Protein AF-0000000087582278 (afdb_homodimer)

Secondary structure (DSSP, 8-state):
--PPP-SHHHHHHHHHTT-SEEEEEHHHHGGGHHHHHHHHHHTT-EEEEEESSHHHHHHHHHTT-SEEEEE-S-----/--PPP-SHHHHHHHHHTT-SEEEEEHHHHGGGHHHHHHHHHHTT-EEEEEESSHHHHHHHHHTT-SEEEEE-S-----

pLDDT: mean 92.31, std 15.91, range [27.02, 98.81]

Foldseek 3Di:
DPDADADLVVLVVCVVVPAQADEHECVRNPPCVLVSCVSNVVSRHQYEYEDADPVSVVVCVVSVRPHYHHDVDPPPDD/DPDADADLVVLVVCVVVPAQADEHECVRNPPCVLVSCVSNVVSRHQYEYEDADPVSVVVCVVSVRPHYHHDVDPPPDD

Sequence (156 aa):
MKDVIVDEIQLGLAKDAGADGVLLMAGVLGPALENFMNLATIIGLEVIVECHTYNEIKVALEGLAQNIMVSNRDRVTGMKDVIVDEIQLGLAKDAGADGVLLMAGVLGPALENFMNLATIIGLEVIVECHTYNEIKVALEGLAQNIMVSNRDRVTG

Structure (mmCIF, N/CA/C/O backbone):
data_AF-0000000087582278-model_v1
#
loop_
_entity.id
_entity.type
_entity.pdbx_description
1 polymer 'indole-3-glycerol-phosphate synthase'
#
loop_
_atom_site.group_PDB
_atom_site.id
_atom_site.type_symbol
_atom_site.label_atom_id
_atom_site.label_alt_id
_atom_site.label_comp_id
_atom_site.label_asym_id
_atom_site.label_entity_id
_atom_site.label_seq_id
_atom_site.pdbx_PDB_ins_code
_atom_site.Cartn_x
_atom_site.Cartn_y
_atom_site.Cartn_z
_atom_site.occupancy
_atom_site.B_iso_or_equiv
_atom_site.auth_seq_id
_atom_site.auth_comp_id
_atom_site.auth_asym_id
_atom_site.auth_atom_id
_atom_site.pdbx_PDB_model_num
ATOM 1 N N . MET A 1 1 ? 11.758 9.117 -9.195 1 33.94 1 MET A N 1
ATOM 2 C CA . MET A 1 1 ? 11.891 9.867 -7.949 1 33.94 1 MET A CA 1
ATOM 3 C C . MET A 1 1 ? 10.539 10.016 -7.262 1 33.94 1 MET A C 1
ATOM 5 O O . MET A 1 1 ? 9.648 10.703 -7.773 1 33.94 1 MET A O 1
ATOM 9 N N . LYS A 1 2 ? 10.023 9.008 -6.68 1 56.78 2 LYS A N 1
ATOM 10 C CA . LYS A 1 2 ? 8.742 9.227 -6.008 1 56.78 2 LYS A CA 1
ATOM 11 C C . LYS A 1 2 ? 8.859 10.297 -4.93 1 56.78 2 LYS A C 1
ATOM 13 O O . LYS A 1 2 ? 9.734 10.219 -4.066 1 56.78 2 LYS A O 1
ATOM 18 N N . ASP A 1 3 ? 8.273 11.445 -5.215 1 86.88 3 ASP A N 1
ATOM 19 C CA . ASP A 1 3 ? 8.367 12.562 -4.281 1 86.88 3 ASP A CA 1
ATOM 20 C C . ASP A 1 3 ? 7.637 12.258 -2.979 1 86.88 3 ASP A C 1
ATOM 22 O O . ASP A 1 3 ? 6.484 11.812 -2.996 1 86.88 3 ASP A O 1
ATOM 26 N N . VAL A 1 4 ? 8.422 12.422 -1.953 1 96.62 4 VAL A N 1
ATOM 27 C CA . VAL A 1 4 ? 7.902 12.234 -0.603 1 96.62 4 VAL A CA 1
ATOM 28 C C . VAL A 1 4 ? 7.094 13.461 -0.185 1 96.62 4 VAL A C 1
ATOM 30 O O . VAL A 1 4 ? 7.516 14.602 -0.413 1 96.62 4 VAL A O 1
ATOM 33 N N . ILE A 1 5 ? 5.918 13.32 0.364 1 98.19 5 ILE A N 1
ATOM 34 C CA . ILE A 1 5 ? 5.055 1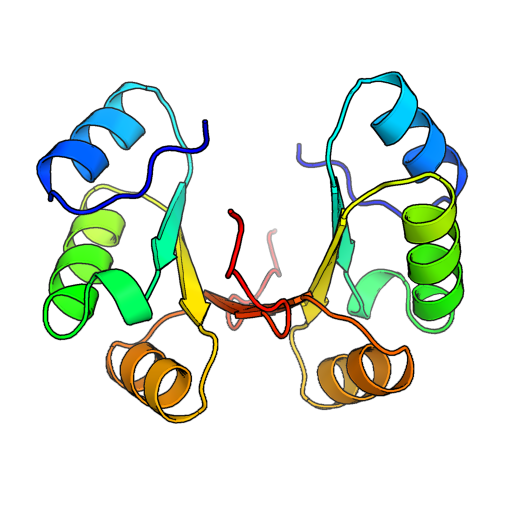4.406 0.817 1 98.19 5 ILE A CA 1
ATOM 35 C C . ILE A 1 5 ? 5.477 14.852 2.215 1 98.19 5 ILE A C 1
ATOM 37 O O . ILE A 1 5 ? 5.453 14.062 3.16 1 98.19 5 ILE A O 1
ATOM 41 N N . VAL A 1 6 ? 5.914 16.141 2.285 1 98.19 6 VAL A N 1
ATOM 42 C CA . VAL A 1 6 ? 6.348 16.656 3.58 1 98.19 6 VAL A CA 1
ATOM 43 C C . VAL A 1 6 ? 5.727 18.031 3.824 1 98.19 6 VAL A C 1
ATOM 45 O O . VAL A 1 6 ? 5.859 18.594 4.914 1 98.19 6 VAL A O 1
ATOM 48 N N . ASP A 1 7 ? 5.086 18.562 2.773 1 98.12 7 ASP A N 1
ATOM 49 C CA . ASP A 1 7 ? 4.391 19.844 2.842 1 98.12 7 ASP A CA 1
ATOM 50 C C . ASP A 1 7 ? 2.934 19.688 2.412 1 98.12 7 ASP A C 1
ATOM 52 O O . ASP A 1 7 ? 2.637 19.047 1.408 1 98.12 7 ASP A O 1
ATOM 56 N N . GLU A 1 8 ? 2.088 20.359 3.119 1 98.19 8 GLU A N 1
ATOM 57 C CA . GLU A 1 8 ? 0.661 20.25 2.832 1 98.19 8 GLU A CA 1
ATOM 58 C C . GLU A 1 8 ? 0.352 20.688 1.404 1 98.19 8 GLU A C 1
ATOM 60 O O . GLU A 1 8 ? -0.6 20.203 0.791 1 98.19 8 GLU A O 1
ATOM 65 N N . ILE A 1 9 ? 1.137 21.562 0.882 1 98.12 9 ILE A N 1
ATOM 66 C CA . ILE A 1 9 ? 0.894 22.062 -0.466 1 98.12 9 ILE A CA 1
ATOM 67 C C . ILE A 1 9 ? 0.983 20.922 -1.469 1 98.12 9 ILE A C 1
ATOM 69 O O . ILE A 1 9 ? 0.308 20.922 -2.5 1 98.12 9 ILE A O 1
ATOM 73 N N . GLN A 1 10 ? 1.809 19.922 -1.103 1 98.56 10 GLN A N 1
ATOM 74 C CA . GLN A 1 10 ? 1.983 18.781 -1.979 1 98.56 10 GLN A CA 1
ATOM 75 C C . GLN A 1 10 ? 0.688 17.984 -2.107 1 98.56 10 GLN A C 1
ATOM 77 O O . GLN A 1 10 ? 0.445 17.344 -3.131 1 98.56 10 GLN A O 1
ATOM 82 N N . LEU A 1 11 ? -0.153 18.016 -1.146 1 98.62 11 LEU A N 1
ATOM 83 C CA . LEU A 1 11 ? -1.463 17.375 -1.236 1 98.62 11 LEU A CA 1
ATOM 84 C C . LEU A 1 11 ? -2.326 18.062 -2.293 1 98.62 11 LEU A C 1
ATOM 86 O O . LEU A 1 11 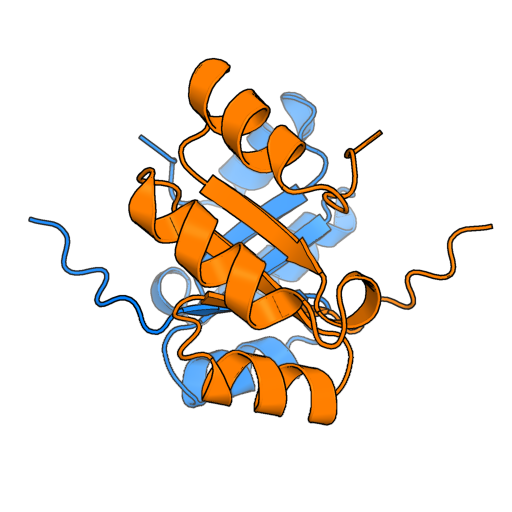? -2.949 17.391 -3.119 1 98.62 11 LEU A O 1
ATOM 90 N N . GLY A 1 12 ? -2.303 19.359 -2.182 1 98.19 12 GLY A N 1
ATOM 91 C CA . GLY A 1 12 ? -3.043 20.125 -3.182 1 98.19 12 GLY A CA 1
ATOM 92 C C . GLY A 1 12 ? -2.553 19.875 -4.594 1 98.19 12 GLY A C 1
ATOM 93 O O . GLY A 1 12 ? -3.354 19.734 -5.52 1 98.19 12 GLY A O 1
ATOM 94 N N . LEU A 1 13 ? -1.266 19.828 -4.746 1 98.25 13 LEU A N 1
ATOM 95 C CA . LEU A 1 13 ? -0.646 19.594 -6.047 1 98.25 13 LEU A CA 1
ATOM 96 C C . LEU A 1 13 ? -1.034 18.219 -6.582 1 98.25 13 LEU A C 1
ATOM 98 O O . LEU A 1 13 ? -1.327 18.062 -7.773 1 98.25 13 LEU A O 1
ATOM 102 N N . ALA A 1 14 ? -1.033 17.266 -5.711 1 97.75 14 ALA A N 1
ATOM 103 C CA . ALA A 1 14 ? -1.443 15.914 -6.105 1 97.75 14 ALA A CA 1
ATOM 104 C C . ALA A 1 14 ? -2.883 15.906 -6.609 1 97.75 14 ALA A C 1
ATOM 106 O O . ALA A 1 14 ? -3.18 15.312 -7.652 1 97.75 14 ALA A O 1
ATOM 107 N N . LYS A 1 15 ? -3.74 16.547 -5.91 1 97.94 15 LYS A N 1
ATOM 108 C CA . LYS A 1 15 ? -5.145 16.625 -6.293 1 97.94 15 LYS A CA 1
ATOM 109 C C . LYS A 1 15 ? -5.309 17.328 -7.641 1 97.94 15 LYS A C 1
ATOM 111 O O . LYS A 1 15 ? -6.012 16.828 -8.523 1 97.94 15 LYS A O 1
ATOM 116 N N . ASP A 1 16 ? -4.641 18.422 -7.789 1 97.88 16 ASP A N 1
ATOM 117 C CA . ASP A 1 16 ? -4.715 19.188 -9.023 1 97.88 16 ASP A CA 1
ATOM 118 C C . ASP A 1 16 ? -4.211 18.375 -10.219 1 97.88 16 ASP A C 1
ATOM 120 O O . ASP A 1 16 ? -4.688 18.547 -11.336 1 97.88 16 ASP A O 1
ATOM 124 N N . ALA A 1 17 ? -3.295 17.516 -9.969 1 97.5 17 ALA A N 1
ATOM 125 C CA . ALA A 1 17 ? -2.707 16.656 -11 1 97.5 17 ALA A CA 1
ATOM 126 C C . ALA A 1 17 ? -3.625 15.492 -11.328 1 97.5 17 ALA A C 1
ATOM 128 O O . ALA A 1 17 ? -3.332 14.695 -12.234 1 97.5 17 ALA A O 1
ATOM 129 N N . GLY A 1 18 ? -4.684 15.289 -10.523 1 97.69 18 GLY A N 1
ATOM 130 C CA . GLY A 1 18 ? -5.668 14.266 -10.828 1 97.69 18 GLY A CA 1
ATOM 131 C C . GLY A 1 18 ? -5.465 12.984 -10.047 1 97.69 18 GLY A C 1
ATOM 132 O O . GLY A 1 18 ? -6.062 11.953 -10.367 1 97.69 18 GLY A O 1
ATOM 133 N N . ALA A 1 19 ? -4.578 13.062 -9.086 1 96.62 19 ALA A N 1
ATOM 134 C CA . ALA A 1 19 ? -4.359 11.859 -8.281 1 96.62 19 ALA A CA 1
ATOM 135 C C . ALA A 1 19 ? -5.629 11.469 -7.531 1 96.62 19 ALA A C 1
ATOM 137 O O . ALA A 1 19 ? -6.359 12.328 -7.035 1 96.62 19 ALA A O 1
ATOM 138 N N . ASP A 1 20 ? -5.832 10.172 -7.426 1 95.44 20 ASP A N 1
ATOM 139 C CA . ASP A 1 20 ? -6.969 9.641 -6.68 1 95.44 20 ASP A CA 1
ATOM 140 C C . ASP A 1 20 ? -6.613 9.438 -5.207 1 95.44 20 ASP A C 1
ATOM 142 O O . ASP A 1 20 ? -7.504 9.336 -4.359 1 95.44 20 ASP A O 1
ATOM 146 N N . GLY A 1 21 ? -5.262 9.391 -4.906 1 97.06 21 GLY A N 1
ATOM 147 C CA . GLY A 1 21 ? -4.801 9.148 -3.551 1 97.06 21 GLY A CA 1
ATOM 148 C C . GLY A 1 21 ? -3.344 9.523 -3.344 1 97.06 21 GLY A C 1
ATOM 149 O O . GLY A 1 21 ? -2.66 9.93 -4.285 1 97.06 21 GLY A O 1
ATOM 150 N N . VAL A 1 22 ? -2.883 9.383 -2.092 1 97.88 22 VAL A N 1
ATOM 151 C CA . VAL A 1 22 ? -1.504 9.711 -1.739 1 97.88 22 VAL A CA 1
ATOM 152 C C . VAL A 1 22 ? -0.975 8.68 -0.738 1 97.88 22 VAL A C 1
ATOM 154 O O . VAL A 1 22 ? -1.748 8.078 0.005 1 97.88 22 VAL A O 1
ATOM 157 N N . LEU A 1 23 ? 0.357 8.562 -0.867 1 97.88 23 LEU A N 1
ATOM 158 C CA . LEU A 1 23 ? 1.094 7.816 0.148 1 97.88 23 LEU A CA 1
ATOM 159 C C . LEU A 1 23 ? 1.721 8.766 1.168 1 97.88 23 LEU A C 1
ATOM 161 O O . LEU A 1 23 ? 2.42 9.711 0.797 1 97.88 23 LEU A O 1
ATOM 165 N N . LEU A 1 24 ? 1.357 8.523 2.391 1 98.56 24 LEU A N 1
ATOM 166 C CA . LEU A 1 24 ? 1.986 9.258 3.482 1 98.56 24 LEU A CA 1
ATOM 167 C C . LEU A 1 24 ? 2.873 8.344 4.316 1 98.56 24 LEU A C 1
ATOM 169 O O . LEU A 1 24 ? 2.453 7.25 4.707 1 98.56 24 LEU A O 1
ATOM 173 N N . MET A 1 25 ? 4.023 8.805 4.574 1 98 25 MET A N 1
ATOM 174 C CA . MET A 1 25 ? 4.949 8.016 5.387 1 98 25 MET A CA 1
ATOM 175 C C . MET A 1 25 ? 4.93 8.484 6.84 1 98 25 MET A C 1
ATOM 177 O O . MET A 1 25 ? 5.352 9.602 7.141 1 98 25 MET A O 1
ATOM 181 N N . ALA A 1 26 ? 4.488 7.645 7.727 1 98.25 26 ALA A N 1
ATOM 182 C CA . ALA A 1 26 ? 4.34 7.98 9.141 1 98.25 26 ALA A CA 1
ATOM 183 C C . ALA A 1 26 ? 5.672 8.422 9.742 1 98.25 26 ALA A C 1
ATOM 185 O O . ALA A 1 26 ? 5.734 9.414 10.461 1 98.25 26 ALA A O 1
ATOM 186 N N . GLY A 1 27 ? 6.695 7.746 9.383 1 96.62 27 GLY A N 1
ATOM 187 C CA . GLY A 1 27 ? 8.008 8.023 9.953 1 96.62 27 GLY A CA 1
ATOM 188 C C . GLY A 1 27 ? 8.586 9.344 9.508 1 96.62 27 GLY A C 1
ATOM 189 O O . GLY A 1 27 ? 9.438 9.922 10.188 1 96.62 27 GLY A O 1
ATOM 190 N N . VAL A 1 28 ? 8.172 9.781 8.477 1 97.19 28 VAL A N 1
ATOM 191 C CA . VAL A 1 28 ? 8.648 11.039 7.918 1 97.19 28 VAL A CA 1
ATOM 192 C C . VAL A 1 28 ? 7.855 12.203 8.508 1 97.19 28 VAL A C 1
ATOM 194 O O . VAL A 1 28 ? 8.43 13.203 8.938 1 97.19 28 VAL A O 1
ATOM 197 N N . LEU A 1 29 ? 6.547 12.078 8.594 1 98.19 29 LEU A N 1
ATOM 198 C CA . LEU A 1 29 ? 5.672 13.172 8.992 1 98.19 29 LEU A CA 1
ATOM 199 C C . LEU A 1 29 ? 5.602 13.297 10.508 1 98.19 29 LEU A C 1
ATOM 201 O O . LEU A 1 29 ? 5.383 14.383 11.039 1 98.19 29 LEU A O 1
ATOM 205 N N . GLY A 1 30 ? 5.758 12.227 11.242 1 96.19 30 GLY A N 1
ATOM 206 C CA . GLY A 1 30 ? 5.703 12.266 12.695 1 96.19 30 GLY A CA 1
ATOM 207 C C . GLY A 1 30 ? 4.391 12.812 13.227 1 96.19 30 GLY A C 1
ATOM 208 O O . GLY A 1 30 ? 3.318 12.328 12.867 1 96.19 30 GLY A O 1
ATOM 209 N N . PRO A 1 31 ? 4.504 13.859 14.016 1 97.38 31 PRO A N 1
ATOM 210 C CA . PRO A 1 31 ? 3.312 14.422 14.656 1 97.38 31 PRO A CA 1
ATOM 211 C C . PRO A 1 31 ? 2.354 15.062 13.656 1 97.38 31 PRO A C 1
ATOM 213 O O . PRO A 1 31 ? 1.173 15.25 13.961 1 97.38 31 PRO A O 1
ATOM 216 N N . ALA A 1 32 ? 2.838 15.367 12.461 1 98.38 32 ALA A N 1
ATOM 217 C CA . ALA A 1 32 ? 2.016 16.047 11.461 1 98.38 32 ALA A CA 1
ATOM 218 C C . ALA A 1 32 ? 1.117 15.055 10.727 1 98.38 32 ALA A C 1
ATOM 220 O O . ALA A 1 32 ? 0.194 15.453 10.016 1 98.38 32 ALA A O 1
ATOM 221 N N . LEU A 1 33 ? 1.325 13.82 10.922 1 98.69 33 LEU A N 1
ATOM 222 C CA . LEU A 1 33 ? 0.663 12.781 10.141 1 98.69 33 LEU A CA 1
ATOM 223 C C . LEU A 1 33 ? -0.851 12.961 10.172 1 98.69 33 LEU A C 1
ATOM 225 O O . LEU A 1 33 ? -1.503 12.953 9.125 1 98.69 33 LEU A O 1
ATOM 229 N N . GLU A 1 34 ? -1.373 13.133 11.266 1 98.56 34 GLU A N 1
ATOM 230 C CA . GLU A 1 34 ? -2.822 13.242 11.406 1 98.56 34 GLU A CA 1
ATOM 231 C C . GLU A 1 34 ? -3.369 14.422 10.609 1 98.56 34 GLU A C 1
ATOM 233 O O . GLU A 1 34 ? -4.387 14.297 9.922 1 98.56 34 GLU A O 1
ATOM 238 N N . ASN A 1 35 ? -2.707 15.516 10.719 1 98.5 35 ASN A N 1
ATOM 239 C CA . ASN A 1 35 ? -3.121 16.688 9.961 1 98.5 35 ASN A CA 1
ATOM 240 C C . ASN A 1 35 ? -3.109 16.422 8.461 1 98.5 35 ASN A C 1
ATOM 242 O O . ASN A 1 35 ? -4.047 16.797 7.754 1 98.5 35 ASN A O 1
ATOM 246 N N . PHE A 1 36 ? -2.062 15.805 8.039 1 98.81 36 PHE A N 1
ATOM 247 C CA . PHE A 1 36 ? -1.946 15.492 6.617 1 98.81 36 PHE A CA 1
ATOM 248 C C . PHE A 1 36 ? -3.057 14.547 6.18 1 98.81 36 PHE A C 1
ATOM 250 O O . PHE A 1 36 ? -3.639 14.711 5.105 1 98.81 36 PHE A O 1
ATOM 257 N N . MET A 1 37 ? -3.32 13.539 6.961 1 98.75 37 MET A N 1
ATOM 258 C CA . MET A 1 37 ? -4.387 12.594 6.641 1 98.75 37 MET A CA 1
ATOM 259 C C . MET A 1 37 ? -5.727 13.305 6.52 1 98.75 37 MET A C 1
ATOM 261 O O . MET A 1 37 ? -6.473 13.078 5.562 1 98.75 37 MET A O 1
ATOM 265 N N . ASN A 1 38 ? -5.984 14.18 7.441 1 98.5 38 ASN A N 1
ATOM 266 C CA . ASN A 1 38 ? -7.242 14.922 7.453 1 98.5 38 ASN A CA 1
ATOM 267 C C . ASN A 1 38 ? -7.383 15.812 6.223 1 98.5 38 ASN A C 1
ATOM 269 O O . ASN A 1 38 ? -8.414 15.789 5.555 1 98.5 38 ASN A O 1
ATOM 273 N N . LEU A 1 39 ? -6.383 16.531 5.965 1 98.69 39 LEU A N 1
ATOM 274 C CA . LEU A 1 39 ? -6.402 17.438 4.824 1 98.69 39 LEU A CA 1
ATOM 275 C C . LEU A 1 39 ? -6.594 16.672 3.52 1 98.69 39 LEU A C 1
ATOM 277 O O . LEU A 1 39 ? -7.418 17.047 2.688 1 98.69 39 LEU A O 1
ATOM 281 N N . ALA A 1 40 ? -5.824 15.625 3.395 1 98.69 40 ALA A N 1
ATOM 282 C CA . ALA A 1 40 ? -5.93 14.812 2.186 1 98.69 40 ALA A CA 1
ATOM 283 C C . ALA A 1 40 ? -7.352 14.289 1.999 1 98.69 40 ALA A C 1
ATOM 285 O O . ALA A 1 40 ? -7.902 14.344 0.896 1 98.69 40 ALA A O 1
ATOM 286 N N . THR A 1 41 ? -7.902 13.836 3.037 1 97.88 41 THR A N 1
ATOM 287 C CA . THR A 1 41 ? -9.258 13.297 3.004 1 97.88 41 THR A CA 1
ATOM 288 C C . THR A 1 41 ? -10.266 14.383 2.643 1 97.88 41 THR A C 1
ATOM 290 O O . THR A 1 41 ? -11.156 14.156 1.821 1 97.88 41 THR A O 1
ATOM 293 N N . ILE A 1 42 ? -10.102 15.492 3.174 1 97.88 42 ILE A N 1
ATOM 294 C CA . ILE A 1 42 ? -11.016 16.609 2.977 1 97.88 42 ILE A CA 1
ATOM 295 C C . ILE A 1 42 ? -11.031 17.016 1.502 1 97.88 42 ILE A C 1
ATOM 297 O O . ILE A 1 42 ? -12.094 17.297 0.942 1 97.88 42 ILE A O 1
ATOM 301 N N . ILE A 1 43 ? -9.992 16.953 0.905 1 97.94 43 ILE A N 1
ATOM 302 C CA . ILE A 1 43 ? -9.945 17.438 -0.47 1 97.94 43 ILE A CA 1
ATOM 303 C C . ILE A 1 43 ? -10.203 16.297 -1.435 1 97.94 43 ILE A C 1
ATOM 305 O O . ILE A 1 43 ? -10.039 16.438 -2.648 1 97.94 43 ILE A O 1
ATOM 309 N N . GLY A 1 44 ? -10.398 15.047 -0.884 1 97.81 44 GLY A N 1
ATOM 310 C CA . GLY A 1 44 ? -10.922 13.953 -1.69 1 97.81 44 GLY A CA 1
ATOM 311 C C . GLY A 1 44 ? -9.859 12.969 -2.131 1 97.81 44 GLY A C 1
ATOM 312 O O . GLY A 1 44 ? -10.031 12.258 -3.125 1 97.81 44 GLY A O 1
ATOM 313 N N . LEU A 1 45 ? -8.758 12.938 -1.439 1 97.81 45 LEU A N 1
ATOM 314 C CA . LEU A 1 45 ? -7.703 11.977 -1.746 1 97.81 45 LEU A CA 1
ATOM 315 C C . LEU A 1 45 ? -7.812 10.742 -0.854 1 97.81 45 LEU A C 1
ATOM 317 O O . LEU A 1 45 ? -8.008 10.867 0.357 1 97.81 45 LEU A O 1
ATOM 321 N N . GLU A 1 46 ? -7.688 9.594 -1.51 1 96.69 46 GLU A N 1
ATOM 322 C CA . GLU A 1 46 ? -7.492 8.391 -0.714 1 96.69 46 GLU A CA 1
ATOM 323 C C . GLU A 1 46 ? -6.117 8.375 -0.056 1 96.69 46 GLU A C 1
ATOM 325 O O . GLU A 1 46 ? -5.125 8.773 -0.671 1 96.69 46 GLU A O 1
ATOM 330 N N . VAL A 1 47 ? -6.113 7.879 1.186 1 98 47 VAL A N 1
ATOM 331 C CA . VAL A 1 47 ? -4.852 7.949 1.917 1 98 47 VAL A CA 1
ATOM 332 C C . VAL A 1 47 ? -4.367 6.539 2.244 1 98 47 VAL A C 1
ATOM 334 O O . VAL A 1 47 ? -5.133 5.711 2.742 1 98 47 VAL A O 1
ATOM 337 N N . ILE A 1 48 ? -3.115 6.355 1.91 1 97.88 48 ILE A N 1
ATOM 338 C CA . ILE A 1 48 ? -2.381 5.195 2.4 1 97.88 48 ILE A CA 1
ATOM 339 C C . ILE A 1 48 ? -1.249 5.652 3.318 1 97.88 48 ILE A C 1
ATOM 341 O O . ILE A 1 48 ? -0.462 6.531 2.955 1 97.88 48 ILE A O 1
ATOM 345 N N . VAL A 1 49 ? -1.211 5.098 4.465 1 98.56 49 VAL A N 1
ATOM 346 C CA . VAL A 1 49 ? -0.131 5.438 5.383 1 98.56 49 VAL A CA 1
ATOM 347 C C . VAL A 1 49 ? 0.903 4.316 5.406 1 98.56 49 VAL A C 1
ATOM 349 O O . VAL A 1 49 ? 0.581 3.174 5.742 1 98.56 49 VAL A O 1
ATOM 352 N N . GLU A 1 50 ? 2.1 4.684 5.043 1 98.5 50 GLU A N 1
ATOM 353 C CA . GLU A 1 50 ? 3.197 3.725 5.121 1 98.5 50 GLU A CA 1
ATOM 354 C C . GLU A 1 50 ? 3.818 3.709 6.516 1 98.5 50 GLU A C 1
ATOM 356 O O . GLU A 1 50 ? 4.168 4.758 7.055 1 98.5 50 GLU A O 1
ATOM 361 N N . CYS A 1 51 ? 4.012 2.52 7.066 1 98.31 51 CYS A N 1
ATOM 362 C CA . CYS A 1 51 ? 4.566 2.314 8.398 1 98.31 51 CYS A CA 1
ATOM 363 C C . CYS A 1 51 ? 5.66 1.254 8.375 1 98.31 51 CYS A C 1
ATOM 365 O O . CYS A 1 51 ? 5.547 0.252 7.672 1 98.31 51 CYS A O 1
ATOM 367 N N . HIS A 1 52 ? 6.652 1.479 9.273 1 97.19 52 HIS A N 1
ATOM 368 C CA . HIS A 1 52 ? 7.762 0.535 9.352 1 97.19 52 HIS A CA 1
ATOM 369 C C . HIS A 1 52 ? 7.891 -0.049 10.758 1 97.19 52 HIS A C 1
ATOM 371 O O . HIS A 1 52 ? 8.602 -1.036 10.961 1 97.19 52 HIS A O 1
ATOM 377 N N . THR A 1 53 ? 7.117 0.587 11.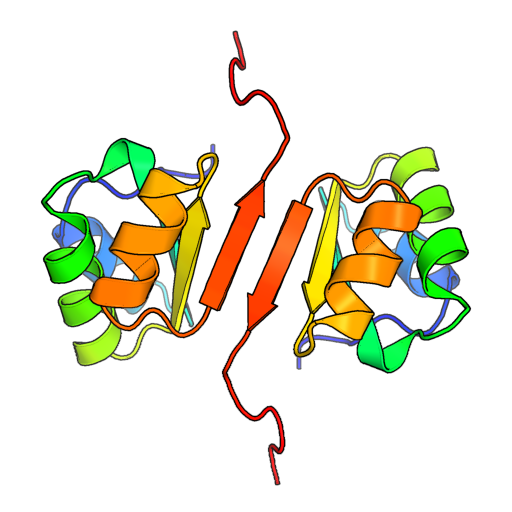742 1 96.19 53 THR A N 1
ATOM 378 C CA . THR A 1 53 ? 7.199 0.135 13.125 1 96.19 53 THR A CA 1
ATOM 379 C C . THR A 1 53 ? 5.809 -0.017 13.734 1 96.19 53 THR A C 1
ATOM 381 O O . THR A 1 53 ? 4.836 0.544 13.219 1 96.19 53 THR A O 1
ATOM 384 N N . TYR A 1 54 ? 5.816 -0.728 14.812 1 96.12 54 TYR A N 1
ATOM 385 C CA . TYR A 1 54 ? 4.559 -0.884 15.539 1 96.12 54 TYR A CA 1
ATOM 386 C C . TYR A 1 54 ? 4.039 0.464 16.016 1 96.12 54 TYR A C 1
ATOM 388 O O . TYR A 1 54 ? 2.83 0.717 15.984 1 96.12 54 TYR A O 1
ATOM 396 N N . ASN A 1 55 ? 4.918 1.283 16.531 1 97.75 55 ASN A N 1
ATOM 397 C CA . ASN A 1 55 ? 4.504 2.602 17 1 97.75 55 ASN A CA 1
ATOM 398 C C . ASN A 1 55 ? 3.883 3.426 15.875 1 97.75 55 ASN A C 1
ATOM 400 O O . ASN A 1 55 ? 2.869 4.098 16.078 1 97.75 55 ASN A O 1
ATOM 404 N N . GLU A 1 56 ? 4.473 3.342 14.688 1 98.06 56 GLU A N 1
ATOM 405 C CA . GLU A 1 56 ? 3.922 4.047 13.539 1 98.06 56 GLU A CA 1
ATOM 406 C C . GLU A 1 56 ? 2.527 3.535 13.195 1 98.06 56 GLU A C 1
ATOM 408 O O . GLU A 1 56 ? 1.641 4.32 12.844 1 98.06 56 GLU A O 1
ATOM 413 N N . ILE A 1 57 ? 2.34 2.318 13.273 1 97.5 57 ILE A N 1
ATOM 414 C CA . ILE A 1 57 ? 1.037 1.713 13.016 1 97.5 57 ILE A CA 1
ATOM 415 C C . ILE A 1 57 ? 0.019 2.227 14.031 1 97.5 57 ILE A C 1
ATOM 417 O O . ILE A 1 57 ? -1.088 2.625 13.664 1 97.5 57 ILE A O 1
ATOM 421 N N . LYS A 1 58 ? 0.419 2.182 15.273 1 97.56 58 LYS A N 1
ATOM 422 C CA . LYS A 1 58 ? -0.45 2.654 16.344 1 97.56 58 LYS A CA 1
ATOM 423 C C . LYS A 1 58 ? -0.892 4.094 16.109 1 97.56 58 LYS A C 1
ATOM 425 O O . LYS A 1 58 ? -2.078 4.41 16.203 1 97.56 58 LYS A O 1
ATOM 430 N N . VAL A 1 59 ? 0.024 4.949 15.75 1 97.94 59 VAL A N 1
ATOM 431 C CA . VAL A 1 59 ? -0.263 6.359 15.516 1 97.94 59 VAL A CA 1
ATOM 432 C C . VAL A 1 59 ? -1.215 6.504 14.336 1 97.94 59 VAL A C 1
ATOM 434 O O . VAL A 1 59 ? -2.148 7.309 14.375 1 97.94 59 VAL A O 1
ATOM 437 N N . ALA A 1 60 ? -0.957 5.77 13.305 1 98.19 60 ALA A N 1
ATOM 438 C CA . ALA A 1 60 ? -1.83 5.801 12.133 1 98.19 60 ALA A CA 1
ATOM 439 C C . ALA A 1 60 ? -3.254 5.395 12.5 1 98.19 60 ALA A C 1
ATOM 441 O O . ALA A 1 60 ? -4.219 6.023 12.062 1 98.19 60 ALA A O 1
ATOM 442 N N . LEU A 1 61 ? -3.375 4.383 13.305 1 96.62 61 LEU A N 1
ATOM 443 C CA . LEU A 1 61 ? -4.68 3.885 13.727 1 96.62 61 LEU A CA 1
ATOM 444 C C . LEU A 1 61 ? -5.395 4.906 14.609 1 96.62 61 LEU A C 1
ATOM 446 O O . LEU A 1 61 ? -6.602 5.113 14.469 1 96.62 61 LEU A O 1
ATOM 450 N N . GLU A 1 62 ? -4.629 5.492 15.469 1 96.75 62 GLU A N 1
ATOM 451 C CA . GLU A 1 62 ? -5.188 6.539 16.312 1 96.75 62 GLU A CA 1
ATOM 452 C C . GLU A 1 62 ? -5.734 7.695 15.484 1 96.75 62 GLU A C 1
ATOM 454 O O . GLU A 1 62 ? -6.715 8.336 15.867 1 96.75 62 GLU A O 1
ATOM 459 N N . GLY A 1 63 ? -5.082 7.898 14.383 1 96.69 63 GLY A N 1
ATOM 460 C CA . GLY A 1 63 ? -5.535 8.93 13.461 1 96.69 63 GLY A CA 1
ATOM 461 C C . GLY A 1 63 ? -6.629 8.453 12.523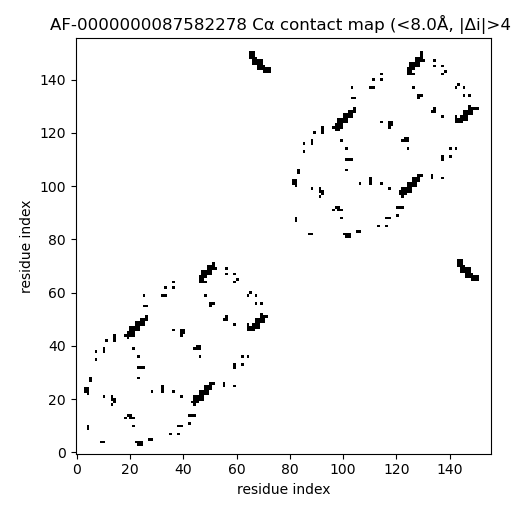 1 96.69 63 GLY A C 1
ATOM 462 O O . GLY A 1 63 ? -7.016 9.172 11.594 1 96.69 63 GLY A O 1
ATOM 463 N N . LEU A 1 64 ? -7.027 7.191 12.688 1 95.5 64 LEU A N 1
ATOM 464 C CA . LEU A 1 64 ? -8.164 6.598 11.992 1 95.5 64 LEU A CA 1
ATOM 465 C C . LEU A 1 64 ? -7.816 6.305 10.539 1 95.5 64 LEU A C 1
ATOM 467 O O . LEU A 1 64 ? -8.68 6.395 9.656 1 95.5 64 LEU A O 1
ATOM 471 N N . ALA A 1 65 ? -6.625 6.004 10.32 1 97.56 65 ALA A N 1
ATOM 472 C CA . ALA A 1 65 ? -6.219 5.586 8.977 1 97.56 65 ALA A CA 1
ATOM 473 C C . ALA A 1 65 ? -7.062 4.406 8.492 1 97.56 65 ALA A C 1
ATOM 475 O O . ALA A 1 65 ? -7.262 3.438 9.234 1 97.56 65 ALA A O 1
ATOM 476 N N . GLN A 1 66 ? -7.457 4.477 7.25 1 96.19 66 GLN A N 1
ATOM 477 C CA . GLN A 1 66 ? -8.266 3.406 6.672 1 96.19 66 GLN A CA 1
ATOM 478 C C . GLN A 1 66 ? -7.398 2.4 5.926 1 96.19 66 GLN A C 1
ATOM 480 O O . GLN A 1 66 ? -7.781 1.238 5.77 1 96.19 66 GLN A O 1
ATOM 485 N N . ASN A 1 67 ? -6.289 2.885 5.418 1 97.88 67 ASN A N 1
ATOM 486 C CA . ASN A 1 67 ? -5.32 2.059 4.703 1 97.88 67 ASN A CA 1
ATOM 487 C C . ASN A 1 67 ? -3.916 2.215 5.277 1 97.88 67 ASN A C 1
ATOM 489 O O . ASN A 1 67 ? -3.383 3.324 5.332 1 97.88 67 ASN A O 1
ATOM 493 N N . ILE A 1 68 ? -3.35 1.146 5.66 1 98.5 68 ILE A N 1
ATOM 494 C CA . ILE A 1 68 ? -2 1.164 6.219 1 98.5 68 ILE A CA 1
ATOM 495 C C . ILE A 1 68 ? -1.112 0.189 5.449 1 98.5 68 ILE A C 1
ATOM 497 O O . ILE A 1 68 ? -1.475 -0.975 5.262 1 98.5 68 ILE A O 1
ATOM 501 N N . MET A 1 69 ? -0.043 0.659 4.918 1 98.5 69 MET A N 1
ATOM 502 C CA . MET A 1 69 ? 0.981 -0.181 4.305 1 98.5 69 MET A CA 1
ATOM 503 C C . MET A 1 69 ? 2.117 -0.456 5.285 1 98.5 69 MET A C 1
ATOM 505 O O . MET A 1 69 ? 2.807 0.469 5.719 1 98.5 69 MET A O 1
ATOM 509 N N . VAL A 1 70 ? 2.252 -1.688 5.633 1 97.94 70 VAL A N 1
ATOM 510 C CA . VAL A 1 70 ? 3.354 -2.119 6.488 1 97.94 70 VAL A CA 1
ATOM 511 C C . VAL A 1 70 ? 4.512 -2.611 5.625 1 97.94 70 VAL A C 1
ATOM 513 O O . VAL A 1 70 ? 4.355 -3.545 4.836 1 97.94 70 VAL A O 1
ATOM 516 N N . SER A 1 71 ? 5.621 -1.935 5.727 1 96.56 71 SER A N 1
ATOM 517 C CA . SER A 1 71 ? 6.797 -2.289 4.934 1 96.56 71 SER A CA 1
ATOM 518 C C . SER A 1 71 ? 7.93 -2.785 5.824 1 96.56 71 SER A C 1
ATOM 520 O O . SER A 1 71 ? 8.297 -2.123 6.797 1 96.56 71 SER A O 1
ATOM 522 N N . ASN A 1 72 ? 8.391 -3.967 5.602 1 88.38 72 ASN A N 1
ATOM 523 C CA . ASN A 1 72 ? 9.547 -4.539 6.277 1 88.38 72 ASN A CA 1
ATOM 524 C C . ASN A 1 72 ? 10.828 -4.32 5.473 1 88.38 72 ASN A C 1
ATOM 526 O O . ASN A 1 72 ? 11.875 -4.879 5.805 1 88.38 72 ASN A O 1
ATOM 530 N N . ARG A 1 73 ? 10.648 -3.58 4.449 1 71.69 73 ARG A N 1
ATOM 531 C CA . ARG A 1 73 ? 11.828 -3.32 3.631 1 71.69 73 ARG A CA 1
ATOM 532 C C . ARG A 1 73 ? 12.664 -2.188 4.219 1 71.69 73 ARG A C 1
ATOM 534 O O . ARG A 1 73 ? 12.117 -1.253 4.812 1 71.69 73 ARG A O 1
ATOM 541 N N . ASP A 1 74 ? 13.984 -2.432 4.668 1 61.53 74 ASP A N 1
ATOM 542 C CA . ASP A 1 74 ? 14.914 -1.407 5.121 1 61.53 74 ASP A CA 1
ATOM 543 C C . ASP A 1 74 ? 15.023 -0.273 4.102 1 61.53 74 ASP A C 1
ATOM 545 O O . ASP A 1 74 ? 15.242 -0.517 2.914 1 61.53 74 ASP A O 1
ATOM 549 N N . ARG A 1 75 ? 14.312 0.731 4.207 1 53.59 75 ARG A N 1
ATOM 550 C CA . ARG A 1 75 ? 14.445 1.893 3.332 1 53.59 75 ARG A CA 1
ATOM 551 C C . ARG A 1 75 ? 15.891 2.361 3.256 1 53.59 75 ARG A C 1
ATOM 553 O O . ARG A 1 75 ? 16.172 3.471 2.797 1 53.59 75 ARG A O 1
ATOM 560 N N . VAL A 1 76 ? 16.922 1.878 3.912 1 41.69 76 VAL A N 1
ATOM 561 C CA . VAL A 1 76 ? 18.188 2.602 3.748 1 41.69 76 VAL A CA 1
ATOM 562 C C . VAL A 1 76 ? 18.516 2.734 2.262 1 41.69 76 VAL A C 1
ATOM 564 O O . VAL A 1 76 ? 18.922 1.762 1.619 1 41.69 76 VAL A O 1
ATOM 567 N N . THR A 1 77 ? 17.688 3.004 1.51 1 34.66 77 THR A N 1
ATOM 568 C CA . THR A 1 77 ? 18.438 3.191 0.27 1 34.66 77 THR A CA 1
ATOM 569 C C . THR A 1 77 ? 19.609 4.141 0.483 1 34.66 77 THR A C 1
ATOM 571 O O . THR A 1 77 ? 19.516 5.094 1.262 1 34.66 77 THR A O 1
ATOM 574 N N . GLY A 1 78 ? 20.984 3.863 -0.177 1 27.09 78 GLY A N 1
ATOM 575 C CA . GLY A 1 78 ? 22.078 4.797 -0.389 1 27.09 78 GLY A CA 1
ATOM 576 C C . GLY A 1 78 ? 21.609 6.195 -0.746 1 27.09 78 GLY A 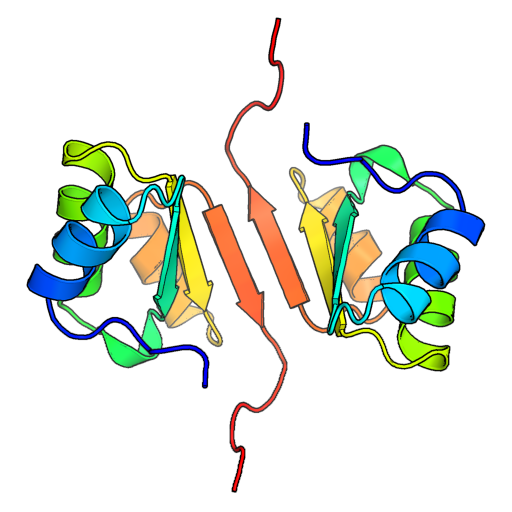C 1
ATOM 577 O O . GLY A 1 78 ? 20.484 6.375 -1.23 1 27.09 78 GLY A O 1
ATOM 578 N N . MET B 1 1 ? -10.109 1.638 -13.93 1 35.72 1 MET B N 1
ATOM 579 C CA . MET B 1 1 ? -10.297 0.199 -13.773 1 35.72 1 MET B CA 1
ATOM 580 C C . MET B 1 1 ? -9.023 -0.463 -13.258 1 35.72 1 MET B C 1
ATOM 582 O O . MET B 1 1 ? -7.992 -0.451 -13.938 1 35.72 1 MET B O 1
ATOM 586 N N . LYS B 1 2 ? -8.727 -0.295 -12.109 1 57.03 2 LYS B N 1
ATOM 587 C CA . LYS B 1 2 ? -7.52 -1.008 -11.688 1 57.03 2 LYS B CA 1
ATOM 588 C C . LYS B 1 2 ? -7.688 -2.516 -11.859 1 57.03 2 LYS B C 1
ATOM 590 O O . LYS B 1 2 ? -8.648 -3.1 -11.352 1 57.03 2 LYS B O 1
ATOM 595 N N . ASP B 1 3 ? -6.973 -3.049 -12.891 1 85.94 3 ASP B N 1
ATOM 596 C CA . ASP B 1 3 ? -7.094 -4.473 -13.188 1 85.94 3 ASP B CA 1
ATOM 597 C C . ASP B 1 3 ? -6.535 -5.32 -12.047 1 85.94 3 ASP B C 1
ATOM 599 O O . ASP B 1 3 ? -5.414 -5.094 -11.586 1 85.94 3 ASP B O 1
ATOM 603 N N . VAL B 1 4 ? -7.449 -6.129 -11.57 1 96.5 4 VAL B N 1
ATOM 604 C CA . VAL B 1 4 ? -7.094 -7.074 -10.516 1 96.5 4 VAL B CA 1
ATOM 605 C C . VAL B 1 4 ? -6.277 -8.219 -11.102 1 96.5 4 VAL B C 1
ATOM 607 O O . VAL B 1 4 ? -6.605 -8.742 -12.172 1 96.5 4 VAL B O 1
ATOM 610 N N . ILE B 1 5 ? -5.176 -8.625 -10.531 1 98.12 5 ILE B N 1
ATOM 611 C CA . ILE B 1 5 ? -4.32 -9.719 -10.992 1 98.12 5 ILE B CA 1
ATOM 612 C C . ILE B 1 5 ? -4.871 -11.047 -10.484 1 98.12 5 ILE B C 1
ATOM 614 O O . ILE B 1 5 ? -4.992 -11.258 -9.273 1 98.12 5 ILE B O 1
ATOM 618 N N . VAL B 1 6 ? -5.25 -11.906 -11.453 1 98.12 6 VAL B N 1
ATOM 619 C CA . VAL B 1 6 ? -5.797 -13.203 -11.07 1 98.12 6 VAL B CA 1
ATOM 620 C C . VAL B 1 6 ? -5.141 -14.312 -11.898 1 98.12 6 VAL B C 1
ATOM 622 O O . VAL B 1 6 ? -5.371 -15.492 -11.656 1 98.12 6 VAL B O 1
ATOM 625 N N . ASP B 1 7 ? -4.359 -13.875 -12.898 1 98.06 7 ASP B N 1
ATOM 626 C CA . ASP B 1 7 ? -3.617 -14.789 -13.766 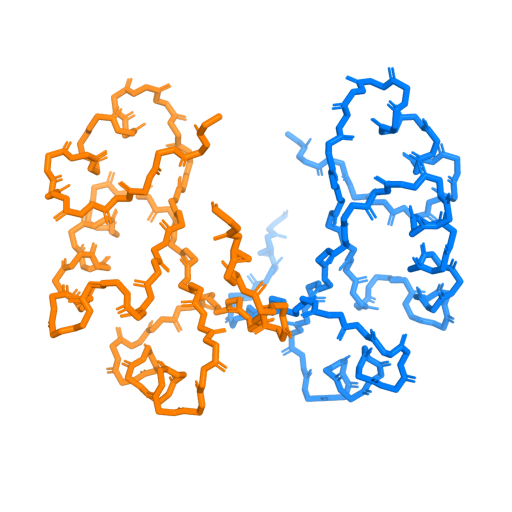1 98.06 7 ASP B CA 1
ATOM 627 C C . ASP B 1 7 ? -2.129 -14.438 -13.781 1 98.06 7 ASP B C 1
ATOM 629 O O . ASP B 1 7 ? -1.761 -13.266 -13.898 1 98.06 7 ASP B O 1
ATOM 633 N N . GLU B 1 8 ? -1.334 -15.453 -13.773 1 98.19 8 GLU B N 1
ATOM 634 C CA . GLU B 1 8 ? 0.109 -15.234 -13.727 1 98.19 8 GLU B CA 1
ATOM 635 C C . GLU B 1 8 ? 0.587 -14.445 -14.945 1 98.19 8 GLU B C 1
ATOM 637 O O . GLU B 1 8 ? 1.573 -13.711 -14.867 1 98.19 8 GLU B O 1
ATOM 642 N N . ILE B 1 9 ? -0.083 -14.562 -16.016 1 98.12 9 ILE B N 1
ATOM 643 C CA . ILE B 1 9 ? 0.325 -13.867 -17.234 1 98.12 9 ILE B CA 1
ATOM 644 C C . ILE B 1 9 ? 0.286 -12.359 -17.016 1 98.12 9 ILE B C 1
ATOM 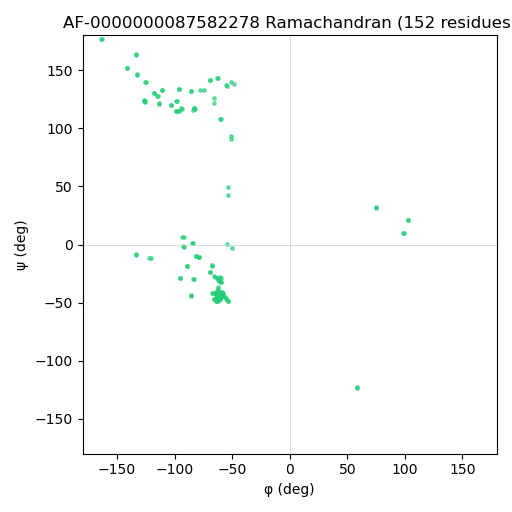646 O O . ILE B 1 9 ? 1.063 -11.617 -17.609 1 98.12 9 ILE B O 1
ATOM 650 N N . GLN B 1 10 ? -0.62 -11.945 -16.109 1 98.56 10 GLN B N 1
ATOM 651 C CA . GLN B 1 10 ? -0.755 -10.531 -15.797 1 98.56 10 GLN B CA 1
ATOM 652 C C . GLN B 1 10 ? 0.51 -9.984 -15.141 1 98.56 10 GLN B C 1
ATOM 654 O O . GLN B 1 10 ? 0.827 -8.797 -15.281 1 98.56 10 GLN B O 1
ATOM 659 N N . LEU B 1 11 ? 1.245 -10.789 -14.469 1 98.62 11 LEU B N 1
ATOM 660 C CA . LEU B 1 11 ? 2.527 -10.383 -13.906 1 98.62 11 LEU B CA 1
ATOM 661 C C . LEU B 1 11 ? 3.529 -10.062 -15.016 1 98.62 11 LEU B C 1
ATOM 663 O O . LEU B 1 11 ? 4.207 -9.031 -14.969 1 98.62 11 LEU B O 1
ATOM 667 N N . GLY B 1 12 ? 3.549 -10.984 -15.953 1 98.19 12 GLY B N 1
ATOM 668 C CA . GLY B 1 12 ? 4.426 -10.75 -17.094 1 98.19 12 GLY B CA 1
ATOM 669 C C . GLY B 1 12 ? 4.078 -9.492 -17.859 1 98.19 12 GLY B C 1
ATOM 670 O O . GLY B 1 12 ? 4.965 -8.734 -18.25 1 98.19 12 GLY B O 1
ATOM 671 N N . LEU B 1 13 ? 2.818 -9.258 -18.047 1 98.25 13 LEU B N 1
ATOM 672 C CA . LEU B 1 13 ? 2.332 -8.078 -18.75 1 98.25 13 LEU B CA 1
ATOM 673 C C . LEU B 1 13 ? 2.713 -6.805 -18 1 98.25 13 LEU B C 1
ATOM 675 O O . LEU B 1 13 ? 3.125 -5.82 -18.609 1 98.25 13 LEU B O 1
ATOM 679 N N . ALA B 1 14 ? 2.562 -6.867 -16.719 1 97.75 14 ALA B N 1
ATOM 680 C CA . ALA B 1 14 ? 2.951 -5.719 -15.898 1 97.75 14 ALA B CA 1
ATOM 681 C C . ALA B 1 14 ? 4.434 -5.406 -16.062 1 97.75 14 ALA B C 1
ATOM 683 O O . ALA B 1 14 ? 4.816 -4.246 -16.25 1 97.75 14 ALA B O 1
ATOM 684 N N . LYS B 1 15 ? 5.254 -6.406 -16.031 1 97.88 15 LYS B N 1
ATOM 685 C CA . LYS B 1 15 ? 6.695 -6.242 -16.188 1 97.88 15 LYS B CA 1
ATOM 686 C C . LYS B 1 15 ? 7.035 -5.668 -17.562 1 97.88 15 LYS B C 1
ATOM 688 O O . LYS B 1 15 ? 7.805 -4.711 -17.672 1 97.88 15 LYS B O 1
ATOM 693 N N . ASP B 1 16 ? 6.426 -6.223 -18.547 1 97.81 16 ASP B N 1
ATOM 694 C CA . ASP B 1 16 ? 6.672 -5.781 -19.922 1 97.81 16 ASP B CA 1
ATOM 695 C C . ASP B 1 16 ? 6.258 -4.324 -20.109 1 97.81 16 ASP B C 1
ATOM 697 O O . ASP B 1 16 ? 6.859 -3.6 -20.906 1 97.81 16 ASP B O 1
ATOM 701 N N . ALA B 1 17 ? 5.285 -3.896 -19.391 1 97.5 17 ALA B N 1
ATOM 702 C CA . ALA B 1 17 ? 4.77 -2.531 -19.453 1 97.5 17 ALA B CA 1
ATOM 703 C C . ALA B 1 17 ? 5.664 -1.567 -18.688 1 97.5 17 ALA B C 1
ATOM 705 O O . ALA B 1 17 ? 5.434 -0.356 -18.688 1 97.5 17 ALA B O 1
ATOM 706 N N . GLY B 1 18 ? 6.633 -2.123 -17.906 1 97.69 18 GLY B N 1
ATOM 707 C CA . GLY B 1 18 ? 7.598 -1.275 -17.219 1 97.69 18 GLY B CA 1
ATOM 708 C C . GLY B 1 18 ? 7.242 -1.026 -15.766 1 97.69 18 GLY B C 1
ATOM 709 O O . GLY B 1 18 ? 7.816 -0.143 -15.125 1 97.69 18 GLY B O 1
ATOM 710 N N . ALA B 1 19 ? 6.246 -1.765 -15.312 1 96.56 19 ALA B N 1
ATOM 711 C CA . ALA B 1 19 ? 5.887 -1.591 -13.906 1 96.56 19 ALA B CA 1
ATOM 712 C C . ALA B 1 19 ? 7.043 -1.975 -12.992 1 96.56 19 ALA B C 1
ATOM 714 O O . ALA B 1 19 ? 7.75 -2.953 -13.25 1 96.56 19 ALA B O 1
ATOM 715 N N . ASP B 1 20 ? 7.184 -1.235 -11.898 1 95.38 20 ASP B N 1
ATOM 716 C CA . ASP B 1 20 ? 8.211 -1.52 -10.898 1 95.38 20 ASP B CA 1
ATOM 717 C C . ASP B 1 20 ? 7.691 -2.494 -9.844 1 95.38 20 ASP B C 1
ATOM 719 O O . ASP B 1 20 ? 8.477 -3.123 -9.133 1 95.38 20 ASP B O 1
ATOM 723 N N . GLY B 1 21 ? 6.309 -2.625 -9.758 1 96.88 21 GLY B N 1
ATOM 724 C CA . GLY B 1 21 ? 5.695 -3.479 -8.758 1 96.88 21 GLY B CA 1
ATOM 725 C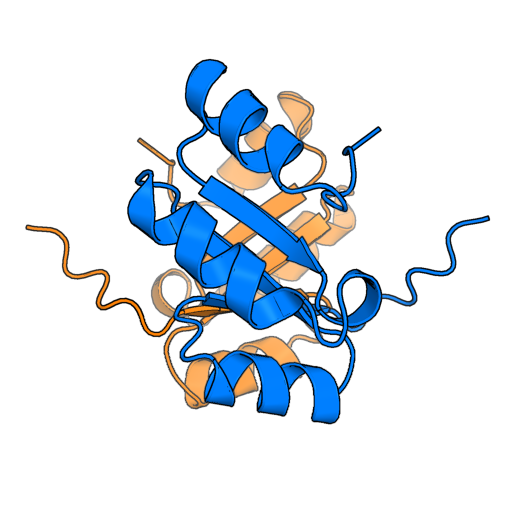 C . GLY B 1 21 ? 4.242 -3.801 -9.055 1 96.88 21 GLY B C 1
ATOM 726 O O . GLY B 1 21 ? 3.682 -3.311 -10.039 1 96.88 21 GLY B O 1
ATOM 727 N N . VAL B 1 22 ? 3.645 -4.641 -8.195 1 97.75 22 VAL B N 1
ATOM 728 C CA . VAL B 1 22 ? 2.252 -5.043 -8.367 1 97.75 22 VAL B CA 1
ATOM 729 C C . VAL B 1 22 ? 1.569 -5.121 -7 1 97.75 22 VAL B C 1
ATOM 731 O O . VAL B 1 22 ? 2.23 -5.336 -5.98 1 97.75 22 VAL B O 1
ATOM 734 N N . LEU B 1 23 ? 0.248 -4.887 -7.129 1 97.88 23 LEU B N 1
ATOM 735 C CA . LEU B 1 23 ? -0.625 -5.141 -5.988 1 97.88 23 LEU B CA 1
ATOM 736 C C . LEU B 1 23 ? -1.306 -6.5 -6.117 1 97.88 23 LEU B C 1
ATOM 738 O O . LEU B 1 23 ? -1.913 -6.797 -7.148 1 97.88 23 LEU B O 1
ATOM 742 N N . LEU B 1 24 ? -1.09 -7.289 -5.113 1 98.5 24 LEU B N 1
ATOM 743 C CA . LEU B 1 24 ? -1.792 -8.562 -5.043 1 98.5 24 LEU B CA 1
ATOM 744 C C . LEU B 1 24 ? -2.805 -8.57 -3.902 1 98.5 24 LEU B C 1
ATOM 746 O O . LEU B 1 24 ? -2.48 -8.172 -2.779 1 98.5 24 LEU B O 1
ATOM 750 N N . MET B 1 25 ? -3.949 -9.008 -4.207 1 98 25 MET B N 1
ATOM 751 C CA . MET B 1 25 ? -4.988 -9.078 -3.184 1 98 25 MET B CA 1
ATOM 752 C C . MET B 1 25 ? -5.102 -10.484 -2.613 1 98 25 MET B C 1
ATOM 754 O O . MET B 1 25 ? -5.5 -11.414 -3.316 1 98 25 MET B O 1
ATOM 758 N N . ALA B 1 26 ? -4.801 -10.648 -1.353 1 98.19 26 ALA B N 1
ATOM 759 C CA . ALA B 1 26 ? -4.789 -11.953 -0.695 1 98.19 26 ALA B CA 1
ATOM 760 C C . ALA B 1 26 ? -6.152 -12.625 -0.785 1 98.19 26 ALA B C 1
ATOM 762 O O . ALA B 1 26 ? -6.246 -13.812 -1.095 1 98.19 26 ALA B O 1
ATOM 763 N N . GLY B 1 27 ? -7.156 -11.859 -0.598 1 96.56 27 GLY B N 1
ATOM 764 C CA . GLY B 1 27 ? -8.5 -12.406 -0.576 1 96.56 27 GLY B CA 1
ATOM 765 C C . GLY B 1 27 ? -8.977 -12.891 -1.935 1 96.56 27 GLY B C 1
ATOM 766 O O . GLY B 1 27 ? -9.859 -13.734 -2.023 1 96.56 27 GLY B O 1
ATOM 767 N N . VAL B 1 28 ? -8.438 -12.398 -2.893 1 97.19 28 VAL B N 1
ATOM 768 C CA . VAL B 1 28 ? -8.797 -12.766 -4.258 1 97.19 28 VAL B CA 1
ATOM 769 C C . VAL B 1 28 ? -8.008 -14.008 -4.684 1 97.19 28 VAL B C 1
ATOM 771 O O . VAL B 1 28 ? -8.586 -14.945 -5.238 1 97.19 28 VAL B O 1
ATOM 774 N N . LEU B 1 29 ? -6.738 -14.07 -4.391 1 98.12 29 LEU B N 1
ATOM 775 C CA . LEU B 1 29 ? -5.859 -15.125 -4.887 1 98.12 29 LEU B CA 1
ATOM 776 C C . LEU B 1 29 ? -5.945 -16.359 -4 1 98.12 29 LEU B C 1
ATOM 778 O O . LEU B 1 29 ? -5.73 -17.484 -4.473 1 98.12 29 LEU B O 1
ATOM 782 N N . GLY B 1 30 ? -6.227 -16.203 -2.742 1 96.19 30 GLY B N 1
ATOM 783 C CA . GLY B 1 30 ? -6.32 -17.344 -1.842 1 96.19 30 GLY B CA 1
ATOM 784 C C . GLY B 1 30 ? -5.043 -18.172 -1.781 1 96.19 30 GLY B C 1
ATOM 785 O O . GLY B 1 30 ? -3.963 -17.625 -1.537 1 96.19 30 GLY B O 1
ATOM 786 N N . PRO B 1 31 ? -5.188 -19.438 -2.082 1 97.38 31 PRO B N 1
ATOM 787 C CA . PRO B 1 31 ? -4.043 -20.344 -1.973 1 97.38 31 PRO B CA 1
ATOM 788 C C . PRO B 1 31 ? -2.953 -20.047 -3 1 97.38 31 PRO B C 1
ATOM 790 O O . PRO B 1 31 ? -1.804 -20.453 -2.824 1 97.38 31 PRO B O 1
ATOM 793 N N . ALA B 1 32 ? -3.291 -19.312 -4.055 1 98.38 32 ALA B N 1
ATOM 794 C CA . ALA B 1 32 ? -2.336 -19.031 -5.125 1 98.38 32 ALA B CA 1
ATOM 795 C C . ALA B 1 32 ? -1.413 -17.875 -4.746 1 98.38 32 ALA B C 1
ATOM 797 O O . ALA B 1 32 ? -0.401 -17.641 -5.41 1 98.38 32 ALA B O 1
ATOM 798 N N . LEU B 1 33 ? -1.704 -17.219 -3.695 1 98.69 33 LEU B N 1
ATOM 799 C CA . LEU B 1 33 ? -1.015 -15.984 -3.33 1 98.69 33 LEU B CA 1
ATOM 800 C C . LEU B 1 33 ? 0.495 -16.203 -3.287 1 98.69 33 LEU B C 1
ATOM 802 O O . LEU B 1 33 ? 1.252 -15.43 -3.887 1 98.69 33 LEU B O 1
ATOM 806 N N . GLU B 1 34 ? 0.915 -17.172 -2.672 1 98.56 34 GLU B N 1
ATOM 807 C CA . GLU B 1 34 ? 2.344 -17.422 -2.512 1 98.56 34 GLU B CA 1
ATOM 808 C C . GLU B 1 34 ? 3.027 -17.594 -3.865 1 98.56 34 GLU B C 1
ATOM 810 O O . GLU B 1 34 ? 4.105 -17.047 -4.098 1 98.56 34 GLU B O 1
ATOM 815 N N . ASN B 1 35 ? 2.42 -18.359 -4.691 1 98.5 35 ASN B N 1
ATOM 816 C CA . ASN B 1 35 ? 2.967 -18.562 -6.031 1 98.5 35 ASN B CA 1
ATOM 817 C C . ASN B 1 35 ? 3.098 -17.25 -6.793 1 98.5 35 ASN B C 1
ATOM 819 O O . ASN B 1 35 ? 4.121 -17 -7.43 1 98.5 35 ASN B O 1
ATOM 823 N N . PHE B 1 36 ? 2.072 -16.469 -6.699 1 98.81 36 PHE B N 1
ATOM 824 C CA . PHE B 1 36 ? 2.09 -15.188 -7.383 1 98.81 36 PHE B CA 1
ATOM 825 C C . PHE B 1 36 ? 3.193 -14.297 -6.828 1 98.81 36 PHE B C 1
ATOM 827 O O . PHE B 1 36 ? 3.893 -13.617 -7.586 1 98.81 36 PHE B O 1
ATOM 834 N N . MET B 1 37 ? 3.316 -14.25 -5.535 1 98.75 37 MET B N 1
ATOM 835 C CA . MET B 1 37 ? 4.367 -13.445 -4.91 1 98.75 37 MET B CA 1
ATOM 836 C C . MET B 1 37 ? 5.746 -13.883 -5.391 1 98.75 37 MET B C 1
ATOM 838 O O . MET B 1 37 ? 6.574 -13.047 -5.75 1 98.75 37 MET B O 1
ATOM 842 N N . ASN B 1 38 ? 5.953 -15.164 -5.449 1 98.5 38 ASN B N 1
ATOM 843 C CA . ASN B 1 38 ? 7.238 -15.711 -5.867 1 98.5 38 ASN B CA 1
ATOM 844 C C . ASN B 1 38 ? 7.551 -15.359 -7.32 1 98.5 38 ASN B C 1
ATOM 846 O O . ASN B 1 38 ? 8.648 -14.891 -7.629 1 98.5 38 ASN B O 1
ATOM 850 N N . LEU B 1 39 ? 6.609 -15.586 -8.133 1 98.62 39 LEU B N 1
ATOM 851 C CA . LEU B 1 39 ? 6.793 -15.305 -9.555 1 98.62 39 LEU B CA 1
ATOM 852 C C . LEU B 1 39 ? 7.082 -13.82 -9.781 1 98.62 39 LEU B C 1
ATOM 854 O O . LEU B 1 39 ? 8.008 -13.477 -10.516 1 98.62 39 LEU B O 1
ATOM 858 N N . ALA B 1 40 ? 6.285 -13.008 -9.148 1 98.62 40 ALA B N 1
ATOM 859 C CA . ALA B 1 40 ? 6.48 -11.562 -9.289 1 98.62 40 ALA B CA 1
ATOM 860 C C . ALA B 1 40 ? 7.887 -11.156 -8.867 1 98.62 40 ALA B C 1
ATOM 862 O O . ALA B 1 40 ? 8.547 -10.375 -9.555 1 98.62 40 ALA B O 1
ATOM 863 N N . THR B 1 41 ? 8.305 -11.68 -7.793 1 97.88 41 THR B N 1
ATOM 864 C CA . THR B 1 41 ? 9.625 -11.367 -7.258 1 97.88 41 THR B CA 1
ATOM 865 C C . THR B 1 41 ? 10.719 -11.844 -8.211 1 97.88 41 THR B C 1
ATOM 867 O O . THR B 1 41 ? 11.68 -11.117 -8.469 1 97.88 41 THR B O 1
ATOM 870 N N . ILE B 1 42 ? 10.555 -12.953 -8.742 1 97.88 42 ILE B N 1
ATOM 871 C CA . ILE B 1 42 ? 11.531 -13.578 -9.633 1 97.88 42 ILE B CA 1
ATOM 872 C C . ILE B 1 42 ? 11.727 -12.703 -10.875 1 97.88 42 ILE B C 1
ATOM 874 O O . ILE B 1 42 ? 12.852 -12.523 -11.344 1 97.88 42 ILE B O 1
ATOM 878 N N . ILE B 1 43 ? 10.758 -12.172 -11.32 1 98 43 ILE B N 1
ATOM 879 C CA . ILE B 1 43 ? 10.875 -11.43 -12.57 1 98 43 ILE B CA 1
ATOM 880 C C . ILE B 1 43 ? 11.18 -9.961 -12.273 1 98 43 ILE B C 1
ATOM 882 O O . ILE B 1 43 ? 11.148 -9.125 -13.18 1 98 43 ILE B O 1
ATOM 886 N N . GLY B 1 44 ? 11.25 -9.594 -10.953 1 97.81 44 GLY B N 1
ATOM 887 C CA . GLY B 1 44 ? 11.805 -8.305 -10.578 1 97.81 44 GLY B CA 1
ATOM 888 C C . GLY B 1 44 ? 10.75 -7.277 -10.219 1 97.81 44 GLY B C 1
ATOM 889 O O . GLY B 1 44 ? 10.992 -6.07 -10.297 1 97.81 44 GLY B O 1
ATOM 890 N N . LEU B 1 45 ? 9.578 -7.73 -9.867 1 97.81 45 LEU B N 1
ATOM 891 C CA . LEU B 1 45 ? 8.523 -6.82 -9.445 1 97.81 45 LEU B CA 1
ATOM 892 C C . LEU B 1 45 ? 8.477 -6.711 -7.922 1 97.81 45 LEU B C 1
ATOM 894 O O . LEU B 1 45 ? 8.562 -7.723 -7.219 1 97.81 45 LEU B O 1
ATOM 898 N N . GLU B 1 46 ? 8.375 -5.465 -7.473 1 96.62 46 GLU B N 1
ATOM 899 C CA . GLU B 1 46 ? 8.039 -5.285 -6.066 1 96.62 46 GLU B CA 1
ATOM 900 C C . GLU B 1 46 ? 6.598 -5.703 -5.785 1 96.62 46 GLU B C 1
ATOM 902 O O . GLU B 1 46 ? 5.699 -5.43 -6.582 1 96.62 46 GLU B O 1
ATOM 907 N N . VAL B 1 47 ? 6.426 -6.328 -4.625 1 97.88 47 VAL B N 1
ATOM 908 C CA . VAL B 1 47 ? 5.098 -6.863 -4.348 1 97.88 47 VAL B CA 1
ATOM 909 C C . VAL B 1 47 ? 4.516 -6.18 -3.109 1 97.88 47 VAL B C 1
ATOM 911 O O . VAL B 1 47 ? 5.184 -6.07 -2.08 1 97.88 47 VAL B O 1
ATOM 914 N N . ILE B 1 48 ? 3.305 -5.742 -3.305 1 97.94 48 ILE B N 1
ATOM 915 C CA . ILE B 1 48 ? 2.469 -5.332 -2.182 1 97.94 48 ILE B CA 1
ATOM 916 C C . ILE B 1 48 ? 1.271 -6.27 -2.061 1 97.94 48 ILE B C 1
ATOM 918 O O . ILE B 1 48 ? 0.565 -6.516 -3.043 1 97.94 48 ILE B O 1
ATOM 922 N N . VAL B 1 49 ? 1.078 -6.785 -0.921 1 98.5 49 VAL B N 1
ATOM 923 C CA . VAL B 1 49 ? -0.072 -7.656 -0.704 1 98.5 49 VAL B CA 1
ATOM 924 C C . VAL B 1 49 ? -1.157 -6.898 0.06 1 98.5 49 VAL B C 1
ATOM 926 O O . VAL B 1 49 ? -0.929 -6.438 1.181 1 98.5 49 VAL B O 1
ATOM 929 N N . GLU B 1 50 ? -2.287 -6.793 -0.576 1 98.44 50 GLU B N 1
ATOM 930 C CA . GLU B 1 50 ? -3.432 -6.184 0.093 1 98.44 50 GLU B CA 1
ATOM 931 C C . GLU B 1 50 ? -4.195 -7.207 0.926 1 98.44 50 GLU B C 1
ATOM 933 O O . GLU B 1 50 ? -4.547 -8.281 0.431 1 98.44 50 GLU B O 1
ATOM 938 N N . CYS B 1 51 ? -4.508 -6.855 2.168 1 98.25 51 CYS B N 1
ATOM 939 C CA . CYS B 1 51 ? -5.211 -7.711 3.117 1 98.25 51 CYS B CA 1
ATOM 940 C C . CYS B 1 51 ? -6.348 -6.957 3.793 1 98.25 51 CYS B C 1
ATOM 942 O O . CYS B 1 51 ? -6.211 -5.777 4.121 1 98.25 51 CYS B O 1
ATOM 944 N N . HIS B 1 52 ? -7.414 -7.727 4.074 1 97.25 52 HIS B N 1
ATOM 945 C CA . HIS B 1 52 ? -8.57 -7.125 4.727 1 97.25 52 HIS B CA 1
ATOM 946 C C . HIS B 1 52 ? -8.867 -7.809 6.055 1 97.25 52 HIS B C 1
ATOM 948 O O . HIS B 1 52 ? -9.641 -7.289 6.867 1 97.25 52 HIS B O 1
ATOM 954 N N . THR B 1 53 ? -8.172 -9.008 6.289 1 96.19 53 THR B N 1
ATOM 955 C CA . THR B 1 53 ? -8.422 -9.766 7.508 1 96.19 53 THR B CA 1
ATOM 956 C C . THR B 1 53 ? -7.113 -10.203 8.156 1 96.19 53 THR B C 1
ATOM 958 O O . THR B 1 53 ? -6.066 -10.219 7.5 1 96.19 53 THR B O 1
ATOM 961 N N . TYR B 1 54 ? -7.273 -10.57 9.383 1 96.12 54 TYR B N 1
ATOM 962 C CA . TYR B 1 54 ? -6.109 -11.086 10.094 1 96.12 54 TYR B CA 1
ATOM 963 C C . TYR B 1 54 ? -5.574 -12.344 9.43 1 96.12 54 TYR B C 1
ATOM 965 O O . TYR B 1 54 ? -4.359 -12.539 9.344 1 96.12 54 TYR B O 1
ATOM 973 N N . ASN B 1 55 ? -6.449 -13.219 9.055 1 97.75 55 ASN B N 1
ATOM 974 C CA . ASN B 1 55 ? -6.023 -14.445 8.398 1 97.75 55 ASN B CA 1
ATOM 975 C C . ASN B 1 55 ? -5.246 -14.156 7.113 1 97.75 55 ASN B C 1
ATOM 977 O O . ASN B 1 55 ? -4.23 -14.797 6.836 1 97.75 55 ASN B O 1
ATOM 981 N N . GLU B 1 56 ? -5.727 -13.164 6.363 1 98 56 GLU B N 1
ATOM 982 C CA . GLU B 1 56 ? -5.023 -12.766 5.145 1 98 56 GLU B CA 1
ATOM 983 C C . GLU B 1 56 ? -3.627 -12.242 5.461 1 98 56 GLU B C 1
ATOM 985 O O . GLU B 1 56 ? -2.674 -12.523 4.734 1 98 56 GLU B O 1
ATOM 990 N N . ILE B 1 57 ? -3.508 -11.539 6.461 1 97.5 57 ILE B N 1
ATOM 991 C CA . ILE B 1 57 ? -2.217 -11.016 6.895 1 97.5 57 ILE B CA 1
ATOM 992 C C . ILE B 1 57 ? -1.284 -12.164 7.254 1 97.5 57 ILE B C 1
ATOM 994 O O . ILE B 1 57 ? -0.127 -12.195 6.828 1 97.5 57 ILE B O 1
ATOM 998 N N . LYS B 1 58 ? -1.809 -13.078 8.039 1 97.56 58 LYS B N 1
ATOM 999 C CA . LYS B 1 58 ? -1.031 -14.242 8.453 1 97.56 58 LYS B CA 1
ATOM 1000 C C . LYS B 1 58 ? -0.495 -15 7.242 1 97.56 58 LYS B C 1
ATOM 1002 O O . LYS B 1 58 ? 0.69 -15.336 7.191 1 97.56 58 LYS B O 1
ATOM 1007 N N . VAL B 1 59 ? -1.326 -15.242 6.277 1 97.94 59 VAL B N 1
ATOM 1008 C CA . VAL B 1 59 ? -0.947 -15.984 5.082 1 97.94 59 VAL B CA 1
ATOM 1009 C C . VAL B 1 59 ? 0.13 -15.219 4.316 1 97.94 59 VAL B C 1
ATOM 1011 O O . VAL B 1 59 ? 1.093 -15.812 3.826 1 97.94 59 VAL B O 1
ATOM 1014 N N . ALA B 1 60 ? -0.06 -13.945 4.188 1 98.19 60 ALA B N 1
ATOM 1015 C CA . ALA B 1 60 ? 0.933 -13.109 3.512 1 98.19 60 ALA B CA 1
ATOM 1016 C C . ALA B 1 60 ? 2.289 -13.203 4.203 1 98.19 60 ALA B C 1
ATOM 1018 O O . ALA B 1 60 ? 3.324 -13.32 3.543 1 98.19 60 ALA B O 1
ATOM 1019 N N . LEU B 1 61 ? 2.271 -13.18 5.5 1 96.69 61 LEU B N 1
ATOM 1020 C CA . LEU B 1 61 ? 3.498 -13.242 6.289 1 96.69 61 LEU B CA 1
ATOM 1021 C C . LEU B 1 61 ? 4.164 -14.609 6.141 1 96.69 61 LEU B C 1
ATOM 1023 O O . LEU B 1 61 ? 5.391 -14.695 6.023 1 96.69 61 LEU B O 1
ATOM 1027 N N . GLU B 1 62 ? 3.346 -15.594 6.164 1 96.75 62 GLU B N 1
ATOM 1028 C CA . GLU B 1 62 ? 3.861 -16.953 5.965 1 96.75 62 GLU B CA 1
ATOM 1029 C C . GLU B 1 62 ? 4.547 -17.094 4.609 1 96.75 62 GLU B C 1
ATOM 1031 O O . GLU B 1 62 ? 5.512 -17.844 4.469 1 96.75 62 GLU B O 1
ATOM 1036 N N . GLY B 1 63 ? 4.035 -16.344 3.672 1 96.69 63 GLY B N 1
ATOM 1037 C CA . GLY B 1 63 ? 4.629 -16.328 2.344 1 96.69 63 GLY B CA 1
ATOM 1038 C C . GLY B 1 63 ? 5.793 -15.359 2.223 1 96.69 63 GLY B C 1
ATOM 1039 O O . GLY B 1 63 ? 6.312 -15.141 1.126 1 96.69 63 GLY B O 1
ATOM 1040 N N . LEU B 1 64 ? 6.109 -14.688 3.338 1 95.62 64 LEU B N 1
ATOM 1041 C CA . LEU B 1 64 ? 7.281 -13.836 3.465 1 95.62 64 LEU B CA 1
ATOM 1042 C C . LEU B 1 64 ? 7.078 -12.516 2.727 1 95.62 64 LEU B C 1
ATOM 1044 O O . LEU B 1 64 ? 8.031 -11.945 2.189 1 95.62 64 LEU B O 1
ATOM 1048 N N . ALA B 1 65 ? 5.895 -12.094 2.688 1 97.56 65 ALA B N 1
ATOM 1049 C CA . ALA B 1 65 ? 5.609 -10.781 2.111 1 97.56 65 ALA B CA 1
ATOM 1050 C C . ALA B 1 65 ? 6.441 -9.695 2.785 1 97.56 65 ALA B C 1
ATOM 1052 O O . ALA B 1 65 ? 6.516 -9.633 4.016 1 97.56 65 ALA B O 1
ATOM 1053 N N . GLN B 1 66 ? 6.977 -8.812 1.979 1 96.25 66 GLN B N 1
ATOM 1054 C CA . GLN B 1 66 ? 7.785 -7.727 2.51 1 96.25 66 GLN B CA 1
ATOM 1055 C C . GLN B 1 66 ? 6.949 -6.465 2.709 1 96.25 66 GLN B C 1
ATOM 1057 O O . GLN B 1 66 ? 7.285 -5.617 3.539 1 96.25 66 GLN B O 1
ATOM 1062 N N . ASN B 1 67 ? 5.926 -6.34 1.891 1 97.88 67 ASN B N 1
ATOM 1063 C CA . ASN B 1 67 ? 5 -5.219 1.967 1 97.88 67 ASN B CA 1
ATOM 1064 C C . ASN B 1 67 ? 3.551 -5.691 2.068 1 97.88 67 ASN B C 1
ATOM 1066 O O . ASN B 1 67 ? 3.07 -6.422 1.201 1 97.88 67 ASN B O 1
ATOM 1070 N N . ILE B 1 68 ? 2.887 -5.258 3.076 1 98.44 68 ILE B N 1
ATOM 1071 C CA . ILE B 1 68 ? 1.491 -5.629 3.277 1 98.44 68 ILE B CA 1
ATOM 1072 C C . ILE B 1 68 ? 0.641 -4.371 3.438 1 98.44 68 ILE B C 1
ATOM 1074 O O . ILE B 1 68 ? 0.968 -3.49 4.238 1 98.44 68 ILE B O 1
ATOM 1078 N N . MET B 1 69 ? -0.347 -4.215 2.602 1 98.5 69 MET B N 1
ATOM 1079 C CA . MET B 1 69 ? -1.34 -3.156 2.752 1 98.5 69 MET B CA 1
ATOM 1080 C C . MET B 1 69 ? -2.582 -3.672 3.469 1 98.5 69 MET B C 1
ATOM 1082 O O . MET B 1 69 ? -3.266 -4.566 2.969 1 98.5 69 MET B O 1
ATOM 1086 N N . VAL B 1 70 ? -2.811 -3.146 4.633 1 97.88 70 VAL B N 1
ATOM 1087 C CA . VAL B 1 70 ? -4.012 -3.467 5.398 1 97.88 70 VAL B CA 1
ATOM 1088 C C . VAL B 1 70 ? -5.098 -2.438 5.105 1 97.88 70 VAL B C 1
ATOM 1090 O O . VAL B 1 70 ? -4.906 -1.24 5.336 1 97.88 70 VAL B O 1
ATOM 1093 N N . SER B 1 71 ? -6.172 -2.887 4.531 1 96.62 71 SER B N 1
ATOM 1094 C CA . SER B 1 71 ? -7.273 -2 4.176 1 96.62 71 SER B CA 1
ATOM 1095 C C . SER B 1 71 ? -8.523 -2.309 4.996 1 96.62 71 SER B C 1
ATOM 1097 O O . SER B 1 71 ? -8.961 -3.459 5.062 1 96.62 71 SER B O 1
ATOM 1099 N N . ASN B 1 72 ? -9 -1.364 5.73 1 88.38 72 ASN B N 1
ATOM 1100 C CA . ASN B 1 72 ? -10.258 -1.453 6.473 1 88.38 72 ASN B CA 1
ATOM 1101 C C . ASN B 1 72 ? -11.43 -0.929 5.652 1 88.38 72 ASN B C 1
ATOM 1103 O O . ASN B 1 72 ? -12.539 -0.792 6.168 1 88.38 72 ASN B O 1
ATOM 1107 N N . ARG B 1 73 ? -11.109 -0.638 4.438 1 71.81 73 ARG B N 1
ATOM 1108 C CA . ARG B 1 73 ? -12.188 -0.139 3.588 1 71.81 73 ARG B CA 1
ATOM 1109 C C . ARG B 1 73 ? -12.984 -1.289 2.99 1 71.81 73 ARG B C 1
ATOM 1111 O O . ARG B 1 73 ? -12.438 -2.35 2.689 1 71.81 73 ARG B O 1
ATOM 1118 N N . ASP B 1 74 ? -14.359 -1.448 3.342 1 61.19 74 ASP B N 1
ATOM 1119 C CA . ASP B 1 74 ? -15.266 -2.42 2.734 1 61.19 74 ASP B CA 1
ATOM 1120 C C . ASP B 1 74 ? -15.227 -2.328 1.211 1 61.19 74 ASP B C 1
ATOM 1122 O O . ASP B 1 74 ? -15.414 -1.25 0.644 1 61.19 74 ASP B O 1
ATOM 1126 N N . ARG B 1 75 ? -14.469 -2.998 0.557 1 52.78 75 ARG B N 1
ATOM 1127 C CA . ARG B 1 75 ? -14.484 -2.996 -0.902 1 52.78 75 ARG B CA 1
ATOM 1128 C C . ARG B 1 75 ? -15.875 -3.33 -1.435 1 52.78 75 ARG B C 1
ATOM 1130 O O . ARG B 1 75 ? -16.031 -3.67 -2.609 1 52.78 75 ARG B O 1
ATOM 1137 N N . VAL B 1 76 ? -16.984 -3.592 -0.738 1 41.75 76 VAL B N 1
ATOM 1138 C CA . VAL B 1 76 ? -18.141 -3.936 -1.542 1 41.75 76 VAL B CA 1
ATOM 1139 C C . VAL B 1 76 ? -18.391 -2.848 -2.586 1 41.75 76 VAL B C 1
ATOM 1141 O O . VAL B 1 76 ? -18.797 -1.733 -2.246 1 41.75 76 VAL B O 1
ATOM 1144 N N . THR B 1 77 ? -17.531 -2.479 -3.25 1 33.84 77 THR B N 1
ATOM 1145 C CA . THR B 1 77 ? -18.203 -1.644 -4.246 1 33.84 77 THR B CA 1
ATOM 1146 C C . THR B 1 77 ? -19.406 -2.357 -4.832 1 33.84 77 THR B C 1
ATOM 1148 O O . THR B 1 77 ? -19.406 -3.58 -4.996 1 33.84 77 THR B O 1
ATOM 1151 N N . GLY B 1 78 ? -20.734 -1.611 -5.082 1 27.02 78 GLY B N 1
ATOM 1152 C CA . GLY B 1 78 ? -21.812 -1.986 -5.973 1 27.02 78 GLY B CA 1
ATOM 1153 C C . GLY B 1 78 ? -21.344 -2.637 -7.254 1 27.02 78 GLY B C 1
ATOM 1154 O O . GLY B 1 78 ? -20.188 -2.453 -7.664 1 27.02 78 GLY B O 1
#

Radius of gyration: 15.81 Å; Cα contacts (8 Å, |Δi|>4): 236; chains: 2; bounding box: 44×42×37 Å

Organism: Thalassiosira oceanica (NCBI:txid159749)

Nearest PDB structures (foldseek):
  1vc4-assembly1_A  TM=9.664E-01  e=4.974E-05  Thermus thermophilus
  3uzj-assembly2_B  TM=9.475E-01  e=5.252E-04  Escherichia coli
  4lt9-assembly1_A  TM=9.626E-01  e=7.868E-04  synthetic construct
  4ijb-assembly1_A  TM=8.758E-01  e=6.428E-04  synthetic construct
  4le2-assembly3_B-2  TM=6.673E-01  e=1.721E-01  Bacillus subtilis subsp. subtilis str. 168

Solvent-accessible surface area (backbone atoms only — not comparable to full-atom values): 8992 Å² total; per-residue (Å²): 129,84,81,78,69,85,49,74,66,50,51,54,52,41,49,75,72,63,45,64,51,49,72,39,47,36,84,76,44,51,88,48,36,52,58,52,54,52,53,34,44,70,76,63,30,44,63,34,36,36,26,76,45,72,67,40,46,50,52,40,50,74,58,60,56,49,24,38,30,41,36,72,64,79,73,76,64,135,128,84,80,79,68,86,50,75,65,50,51,54,51,39,48,74,73,62,46,65,50,49,73,39,48,36,83,77,42,51,89,48,36,52,59,51,53,50,52,36,46,71,78,60,30,44,62,33,36,34,25,74,45,69,67,41,44,50,54,41,52,75,58,61,56,50,24,39,30,42,36,72,63,79,71,76,65,134

InterPro domains:
  IPR011060 Ribulose-phosphate binding barrel [SSF51366] (1-77)
  IPR013785 Aldolase-type TIM barrel [G3DSA:3.20.20.70] (1-78)
  IPR013798 Indole-3-glycerol phosphate synthase domain [PF00218] (1-74)
  IPR045186 Indole-3-glycerol phosphate synthase [PTHR22854] (1-75)